Protein AF-A0A8X6I5V7-F1 (afdb_monomer_lite)

Sequence (144 aa):
MISSYHNVQSEIWITNFQSGNHIIPKGMYIGLAEPLDEGHLCVTSDTSHVPDMKHEVSDGNKRQENILMDCSLMMSPELNDEQKSQLAELLRIFSGIFTKTDKLATIGTNVKHRIHTGNHASINQRSYRVSLTERRIVRSAENA

Radius of gyration: 24.41 Å; chains: 1; bounding box: 53×35×60 Å

pLDDT: mean 70.09, std 16.68, range [35.62, 95.56]

Secondary structure (DSSP, 8-state):
-EEEEEETTE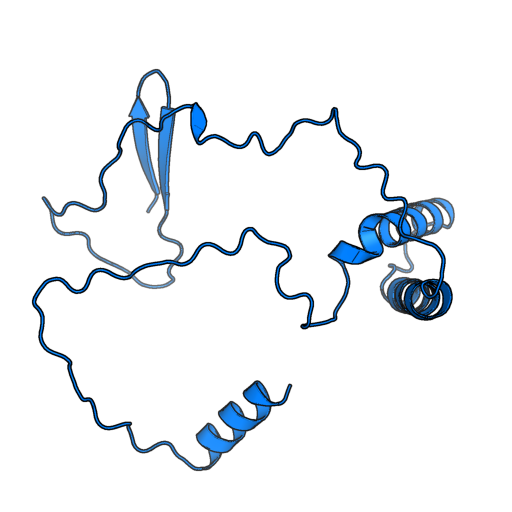EEEEE---SS-----TT------PPPPGGG---S--TT--------TTS-HHHHHHHHHHHHTTS-TTS-HHHHHHHHHHHHHTTTTS---TT----S---------TTPPPP--PPP---HHHHHHHHHHHT-

Foldseek 3Di:
DWDWDDDPVDIDIDDDPDPDDDDDDPPDDDDDDDDDDPVPDDDPDPPVDPPPPPPPPDPVPVVLVVQLVVVVVVDDPPDDPVRNVVVSVVCSVVVVVPDPPPPPPPPDPPDDDDDPPDPDDDDDDDDDDDDPVVVVVVVVVVVD

Organism: Trichonephila clavata (NCBI:txid2740835)

Structure (mmCIF, N/CA/C/O backbone):
data_AF-A0A8X6I5V7-F1
#
_entry.id   AF-A0A8X6I5V7-F1
#
loop_
_atom_site.group_PDB
_atom_site.id
_atom_site.type_symbol
_atom_site.label_atom_id
_atom_site.label_alt_id
_atom_site.label_comp_id
_atom_site.label_asym_id
_atom_site.label_entity_id
_atom_site.label_seq_id
_atom_site.pdbx_PDB_ins_code
_atom_site.Cartn_x
_atom_site.Cartn_y
_atom_site.Cartn_z
_atom_site.occupancy
_atom_site.B_iso_or_equiv
_atom_site.auth_seq_id
_atom_site.auth_comp_id
_atom_site.auth_asym_id
_atom_site.auth_atom_id
_atom_site.pdbx_PDB_model_num
ATOM 1 N N . MET A 1 1 ? -6.561 14.931 -13.291 1.00 54.56 1 MET A N 1
ATOM 2 C CA . MET A 1 1 ? -7.448 14.707 -14.456 1.00 54.56 1 MET A CA 1
ATOM 3 C C . MET A 1 1 ? -8.279 13.476 -14.148 1.00 54.56 1 MET A C 1
ATOM 5 O O . MET A 1 1 ? -7.695 12.491 -13.711 1.00 54.56 1 MET A O 1
ATOM 9 N N . ILE A 1 2 ? -9.600 13.575 -14.279 1.00 55.09 2 ILE A N 1
ATOM 10 C CA . ILE A 1 2 ? -10.535 12.464 -14.075 1.00 55.09 2 ILE A CA 1
ATOM 11 C C . ILE A 1 2 ? -11.174 12.211 -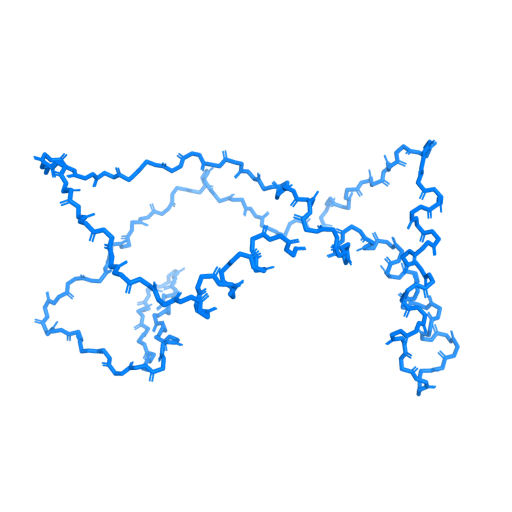15.434 1.00 55.09 2 ILE A C 1
ATOM 13 O O . ILE A 1 2 ? -11.726 13.141 -16.021 1.00 55.09 2 ILE A O 1
ATOM 17 N N . SER A 1 3 ? -11.054 10.987 -15.930 1.00 61.03 3 SER A N 1
ATOM 18 C CA . SER A 1 3 ? -11.734 10.547 -17.146 1.00 61.03 3 SER A CA 1
ATOM 19 C C . SER A 1 3 ? -12.652 9.393 -16.773 1.00 61.03 3 SER A C 1
ATOM 21 O O . SER A 1 3 ? -12.211 8.462 -16.096 1.00 61.03 3 SER A O 1
ATOM 23 N N . SER A 1 4 ? -13.913 9.466 -17.196 1.00 54.28 4 SER A N 1
ATOM 24 C CA . SER A 1 4 ? -14.894 8.404 -16.991 1.00 54.28 4 SER A CA 1
ATOM 25 C C . SER A 1 4 ? -15.275 7.753 -18.316 1.00 54.28 4 SER A C 1
ATOM 27 O O . SER A 1 4 ? -15.342 8.401 -19.364 1.00 54.28 4 SER A O 1
ATOM 29 N N . TYR A 1 5 ? -15.502 6.445 -18.263 1.00 62.97 5 TYR A N 1
ATOM 30 C CA . TYR A 1 5 ? -16.137 5.685 -19.331 1.00 62.97 5 TYR A CA 1
ATOM 31 C C . TYR A 1 5 ? -17.434 5.098 -18.784 1.00 62.97 5 TYR A C 1
ATOM 33 O O . TYR A 1 5 ? -17.426 4.440 -17.742 1.00 62.97 5 TYR A O 1
ATOM 41 N N . HIS A 1 6 ? -18.535 5.347 -19.489 1.00 57.41 6 HIS A N 1
ATOM 42 C CA . HIS A 1 6 ? -19.867 4.930 -19.077 1.00 57.41 6 HIS A CA 1
ATOM 43 C C . HIS A 1 6 ? -20.431 3.909 -20.069 1.00 57.41 6 HIS A C 1
ATOM 45 O O . HIS A 1 6 ? -20.561 4.193 -21.261 1.00 57.41 6 HIS A O 1
ATOM 51 N N . ASN A 1 7 ? -20.829 2.746 -19.559 1.00 63.25 7 ASN A N 1
ATOM 52 C CA . ASN A 1 7 ? -21.700 1.798 -20.249 1.00 63.25 7 ASN A CA 1
ATOM 53 C C . ASN A 1 7 ? -22.970 1.578 -19.402 1.00 63.25 7 ASN A C 1
ATOM 55 O O . ASN A 1 7 ? -22.981 1.872 -18.213 1.00 63.25 7 ASN A O 1
ATOM 59 N N . VAL A 1 8 ? -24.045 1.060 -19.998 1.00 63.88 8 VAL A N 1
ATOM 60 C CA . VAL A 1 8 ? -25.381 0.887 -19.386 1.00 63.88 8 VAL A CA 1
ATOM 61 C C . VAL A 1 8 ? -25.352 0.075 -18.075 1.00 63.88 8 VAL A C 1
ATOM 63 O O . VAL A 1 8 ? -26.265 0.195 -17.267 1.00 63.88 8 VAL A O 1
ATOM 66 N N . GLN A 1 9 ? -24.306 -0.726 -17.848 1.00 59.16 9 GLN A N 1
ATOM 67 C CA . GLN A 1 9 ? -24.164 -1.614 -16.687 1.00 59.16 9 GLN A CA 1
ATOM 68 C C . GLN A 1 9 ? -22.973 -1.285 -15.770 1.00 59.16 9 GLN A C 1
ATOM 70 O O . GLN A 1 9 ? -22.842 -1.903 -14.718 1.00 59.16 9 GLN A O 1
ATOM 75 N N . SER A 1 10 ? -22.092 -0.347 -16.135 1.00 57.72 10 SER A N 1
ATOM 76 C CA . SER A 1 10 ? -20.866 -0.103 -15.362 1.00 57.72 10 SER A CA 1
ATOM 77 C C . SER A 1 10 ? -20.218 1.240 -15.681 1.00 57.72 10 SER A C 1
ATOM 79 O O . SER A 1 10 ? -20.157 1.650 -16.845 1.00 57.72 10 SER A O 1
ATOM 81 N N . GLU A 1 11 ? -19.629 1.856 -14.660 1.00 65.56 11 GLU A N 1
ATOM 82 C CA . GLU A 1 11 ? -18.847 3.083 -14.773 1.00 65.56 11 GLU A CA 1
ATOM 83 C C . GLU A 1 11 ? -17.397 2.828 -14.343 1.00 65.56 11 GLU A C 1
ATOM 85 O O . GLU A 1 11 ? -17.143 2.266 -13.277 1.00 65.56 11 GLU A O 1
ATOM 90 N N . ILE A 1 12 ? -16.439 3.231 -15.181 1.00 68.75 12 ILE A N 1
ATOM 91 C CA . ILE A 1 12 ? -15.007 3.129 -14.877 1.00 68.75 12 ILE A CA 1
ATOM 92 C C . ILE A 1 12 ? -14.451 4.534 -14.681 1.00 68.75 12 ILE A C 1
ATOM 94 O O . ILE A 1 12 ? -14.521 5.371 -15.585 1.00 68.75 12 ILE A O 1
ATOM 98 N N . TRP A 1 13 ? -13.842 4.759 -13.518 1.00 67.88 13 TRP A N 1
ATOM 99 C CA . TRP A 1 13 ? -13.171 6.004 -13.160 1.00 67.88 13 TRP A CA 1
ATOM 100 C C . TRP A 1 13 ? -11.657 5.817 -13.205 1.00 67.88 13 TRP A C 1
ATOM 102 O O . TRP A 1 13 ? -11.106 4.998 -12.471 1.00 67.88 13 TRP A O 1
ATOM 112 N N . ILE A 1 14 ? -10.971 6.597 -14.042 1.00 68.56 14 ILE A N 1
ATOM 113 C CA . ILE A 1 14 ? -9.506 6.633 -14.069 1.00 68.56 14 ILE A CA 1
ATOM 114 C C . ILE A 1 14 ? -9.053 7.938 -13.422 1.00 68.56 14 ILE A C 1
ATOM 116 O O . ILE A 1 14 ? -9.306 9.031 -13.942 1.00 68.56 14 ILE A O 1
ATOM 120 N N . THR A 1 15 ? -8.368 7.821 -12.286 1.00 67.69 15 THR A N 1
ATOM 121 C CA . THR A 1 15 ? -7.831 8.955 -11.533 1.00 67.69 15 THR A CA 1
ATOM 122 C C . THR A 1 15 ? -6.307 8.894 -11.487 1.00 67.69 15 THR A C 1
ATOM 124 O O . THR A 1 15 ? -5.698 7.862 -11.216 1.00 67.69 15 THR A O 1
ATOM 127 N N . ASN A 1 16 ? -5.668 10.032 -11.754 1.00 67.69 16 ASN A N 1
ATOM 128 C CA . ASN A 1 16 ? -4.239 10.199 -11.513 1.00 67.69 16 ASN A CA 1
ATOM 129 C C . ASN A 1 16 ? -4.039 10.833 -10.127 1.00 67.69 16 ASN A C 1
ATOM 131 O O . ASN A 1 16 ? -4.353 12.009 -9.951 1.00 67.69 16 ASN A O 1
ATOM 135 N N . PHE A 1 17 ? -3.533 10.054 -9.167 1.00 71.12 17 PHE A N 1
ATOM 136 C CA . PHE A 1 17 ? -3.214 10.510 -7.804 1.00 71.12 17 PHE A CA 1
ATOM 137 C C . PHE A 1 17 ? -1.756 10.964 -7.627 1.00 71.12 17 PHE A C 1
ATOM 139 O O . PHE A 1 17 ? -1.331 11.273 -6.516 1.00 71.12 17 PHE A O 1
ATOM 146 N N . GLN A 1 18 ? -0.962 10.982 -8.697 1.00 69.88 18 GLN A N 1
ATOM 147 C CA . GLN A 1 18 ? 0.438 11.386 -8.625 1.00 69.88 18 GLN A CA 1
ATOM 148 C C . GLN A 1 18 ? 0.565 12.913 -8.631 1.00 69.88 18 GLN A C 1
ATOM 150 O O . GLN A 1 18 ? -0.208 13.619 -9.276 1.00 69.88 18 GLN A O 1
ATOM 155 N N . SER A 1 19 ? 1.576 13.428 -7.930 1.00 71.19 19 SER A N 1
ATOM 156 C CA . SER A 1 19 ? 1.865 14.865 -7.831 1.00 71.19 19 SER A CA 1
ATOM 157 C C . SER A 1 19 ? 2.503 15.464 -9.095 1.00 71.19 19 SER A C 1
ATOM 159 O O . SER A 1 19 ? 2.681 16.678 -9.171 1.00 71.19 19 SER A O 1
ATOM 161 N N . GLY A 1 20 ? 2.854 14.632 -10.084 1.00 69.69 20 GLY A N 1
ATOM 162 C CA . GLY A 1 20 ? 3.505 15.029 -11.333 1.00 69.69 20 GLY A CA 1
ATOM 163 C C . GLY A 1 20 ? 2.570 15.043 -12.547 1.00 69.69 20 GLY A C 1
ATOM 164 O O . GLY A 1 20 ? 1.628 14.256 -12.652 1.00 69.69 20 GLY A O 1
ATOM 165 N N . ASN A 1 21 ? 2.867 15.919 -13.511 1.00 73.12 21 ASN A N 1
ATOM 166 C CA . ASN A 1 21 ? 2.190 15.934 -14.806 1.00 73.12 21 ASN A CA 1
ATOM 167 C C . ASN A 1 21 ? 2.694 14.775 -15.674 1.00 73.12 21 ASN A C 1
ATOM 169 O O . ASN A 1 21 ? 3.849 14.768 -16.098 1.00 73.12 21 ASN A O 1
ATOM 173 N N . HIS A 1 22 ? 1.809 13.833 -15.989 1.00 69.75 22 HIS A N 1
ATOM 174 C CA . HIS A 1 22 ? 2.080 12.745 -16.924 1.00 69.75 22 HIS A CA 1
ATOM 175 C C . HIS A 1 22 ? 1.212 12.910 -18.173 1.00 69.75 22 HIS A C 1
ATOM 177 O O . HIS A 1 22 ? -0.004 13.075 -18.080 1.00 69.75 22 HIS A O 1
ATOM 183 N N . ILE A 1 23 ? 1.851 12.898 -19.345 1.00 76.06 23 ILE A N 1
ATOM 184 C CA . ILE A 1 23 ? 1.182 13.029 -20.643 1.00 76.06 23 ILE A CA 1
ATOM 185 C C . ILE A 1 23 ? 0.907 11.627 -21.180 1.00 76.06 23 ILE A C 1
ATOM 187 O O . ILE A 1 23 ? 1.828 10.825 -21.316 1.00 76.06 23 ILE A O 1
ATOM 191 N N . ILE A 1 24 ? -0.350 11.353 -21.522 1.00 74.69 24 ILE A N 1
ATOM 192 C CA . ILE A 1 24 ? -0.752 10.159 -22.270 1.00 74.69 24 ILE A CA 1
ATOM 193 C C . ILE A 1 24 ? -0.835 10.565 -23.749 1.00 74.69 24 ILE A C 1
ATOM 195 O O . ILE A 1 24 ? -1.693 11.381 -24.099 1.00 74.69 24 ILE A O 1
ATOM 199 N N . PRO A 1 25 ? 0.043 10.051 -24.629 1.00 78.31 25 PRO A N 1
ATOM 200 C CA . PRO A 1 25 ? -0.026 10.333 -26.056 1.00 78.31 25 PRO A CA 1
ATOM 201 C C . PRO A 1 25 ? -1.356 9.876 -26.662 1.00 78.31 25 PRO A C 1
ATOM 203 O O . PRO A 1 25 ? -1.903 8.831 -26.304 1.00 78.31 25 PRO A O 1
ATOM 206 N N . LYS A 1 26 ? -1.863 10.645 -27.629 1.00 77.69 26 LYS A N 1
ATOM 207 C CA . LYS A 1 26 ? -3.076 10.291 -28.372 1.00 77.69 26 LYS A CA 1
ATOM 208 C C . LYS A 1 26 ? -2.888 8.928 -29.052 1.00 77.69 26 LYS A C 1
ATOM 210 O O . LYS A 1 26 ? -1.942 8.750 -29.810 1.00 77.69 26 LYS A O 1
ATOM 215 N N . GLY A 1 27 ? -3.806 7.996 -28.794 1.00 78.38 27 GLY A N 1
ATOM 216 C CA . GLY A 1 27 ? -3.760 6.627 -29.325 1.00 78.38 27 GLY A CA 1
ATOM 217 C C . GLY A 1 27 ? -3.040 5.612 -28.430 1.00 78.38 27 GLY A C 1
ATOM 218 O O . GLY A 1 27 ? -3.014 4.434 -28.775 1.00 78.38 27 GLY A O 1
ATOM 219 N N . MET A 1 28 ? -2.485 6.029 -27.285 1.00 80.31 28 MET A N 1
ATOM 220 C CA . MET A 1 28 ? -1.894 5.101 -26.321 1.00 80.31 28 MET A CA 1
ATOM 221 C C . MET A 1 28 ? -2.980 4.351 -25.543 1.00 80.31 28 MET A C 1
ATOM 223 O O . MET A 1 28 ? -3.905 4.954 -25.000 1.00 80.31 28 MET A O 1
ATOM 227 N N . TYR A 1 29 ? -2.844 3.029 -25.481 1.00 77.19 29 TYR A N 1
ATOM 228 C CA . TYR A 1 29 ? -3.734 2.157 -24.729 1.00 77.19 29 TYR A CA 1
ATOM 229 C C . TYR A 1 29 ? -3.302 2.066 -23.264 1.00 77.19 29 TYR A C 1
ATOM 231 O O . TYR A 1 29 ? -2.141 1.774 -22.989 1.00 77.19 29 TYR A O 1
ATOM 239 N N . ILE A 1 30 ? -4.219 2.325 -22.329 1.00 76.19 30 ILE A N 1
ATOM 240 C CA . ILE A 1 30 ? -3.914 2.377 -20.886 1.00 76.19 30 ILE A CA 1
ATOM 241 C C . ILE A 1 30 ? -4.335 1.082 -20.173 1.00 76.19 30 ILE A C 1
ATOM 243 O O . ILE A 1 30 ? -3.792 0.752 -19.124 1.00 76.19 30 ILE A O 1
ATOM 247 N N . GLY A 1 31 ? -5.260 0.313 -20.748 1.00 73.50 31 GLY A N 1
ATOM 248 C CA . GLY A 1 31 ? -5.706 -0.955 -20.181 1.00 73.50 31 GLY A CA 1
ATOM 249 C C . GLY A 1 31 ? -6.893 -1.552 -20.930 1.00 73.50 31 GLY A C 1
ATOM 250 O O . GLY A 1 31 ? -7.611 -0.833 -21.627 1.00 73.50 31 GLY A O 1
ATOM 251 N N . LEU A 1 32 ? -7.071 -2.866 -20.772 1.00 71.06 32 LEU A N 1
ATOM 252 C CA . LEU A 1 32 ? -8.171 -3.660 -21.322 1.00 71.06 32 LEU A CA 1
ATOM 253 C C . LEU A 1 32 ? -9.207 -3.925 -20.246 1.00 71.06 32 LEU A C 1
ATOM 255 O O . LEU A 1 32 ? -8.877 -4.419 -19.174 1.00 71.06 32 LEU A O 1
ATOM 259 N N . ALA A 1 33 ? -10.453 -3.576 -20.553 1.00 70.88 33 ALA A N 1
ATOM 260 C CA . ALA A 1 33 ? -11.601 -4.009 -19.781 1.00 70.88 33 ALA A CA 1
ATOM 261 C C . ALA A 1 33 ? -12.099 -5.319 -20.396 1.00 70.88 33 ALA A C 1
ATOM 263 O O . ALA A 1 33 ? -12.584 -5.325 -21.527 1.00 70.88 33 ALA A O 1
ATOM 264 N N . GLU A 1 34 ? -11.950 -6.417 -19.664 1.00 71.75 34 GLU A N 1
ATOM 265 C CA . GLU A 1 34 ? -12.569 -7.695 -20.006 1.00 71.75 34 GLU A CA 1
ATOM 266 C C . GLU A 1 34 ? -13.802 -7.911 -19.116 1.00 71.75 34 GLU A C 1
ATOM 268 O O . GLU A 1 34 ? -13.803 -7.462 -17.965 1.00 71.75 34 GLU A O 1
ATOM 273 N N . PRO A 1 35 ? -14.861 -8.570 -19.621 1.00 67.81 35 PRO A N 1
ATOM 274 C CA . PRO A 1 35 ? -15.974 -9.001 -18.787 1.00 67.81 35 PRO A CA 1
ATOM 275 C C . PRO A 1 35 ? -15.455 -9.906 -17.670 1.00 67.81 35 PRO A C 1
ATOM 277 O O . PRO A 1 35 ? -14.784 -10.904 -17.932 1.00 67.81 35 PRO A O 1
ATOM 280 N N . LEU A 1 36 ? -15.749 -9.546 -16.425 1.00 68.75 36 LEU A N 1
ATOM 281 C CA . LEU A 1 36 ? -15.395 -10.358 -15.271 1.00 68.75 36 LEU A CA 1
ATOM 282 C C . LEU A 1 36 ? -16.414 -11.496 -15.135 1.00 68.75 36 LEU A C 1
ATOM 284 O O . LEU A 1 36 ? -17.615 -11.242 -15.140 1.00 68.75 36 LEU A O 1
ATOM 288 N N . ASP A 1 37 ? -15.938 -12.736 -15.008 1.00 73.00 37 ASP A N 1
ATOM 289 C CA . ASP A 1 37 ? -16.795 -13.865 -14.641 1.00 73.00 37 ASP A CA 1
ATOM 290 C C . ASP A 1 37 ? -17.298 -13.682 -13.199 1.00 73.00 37 ASP A C 1
ATOM 292 O O . ASP A 1 37 ? -16.507 -13.482 -12.272 1.00 73.00 37 ASP A O 1
ATOM 296 N N . GLU A 1 38 ? -18.617 -13.748 -13.009 1.00 64.50 38 GLU A N 1
ATOM 297 C CA . GLU A 1 38 ? -19.285 -13.593 -11.710 1.00 64.50 38 GLU A CA 1
ATOM 298 C C . GLU A 1 38 ? -18.809 -14.633 -10.686 1.00 64.50 38 GLU A C 1
ATOM 300 O O . GLU A 1 38 ? -18.801 -14.350 -9.488 1.00 64.50 38 GLU A O 1
ATOM 305 N N . GLY A 1 39 ? -18.305 -15.791 -11.135 1.00 65.44 39 GLY A N 1
ATOM 306 C CA . GLY A 1 39 ? -17.675 -16.798 -10.272 1.00 65.44 39 GLY A CA 1
ATOM 307 C C . GLY A 1 39 ? -16.395 -16.333 -9.557 1.00 65.44 39 GLY A C 1
ATOM 308 O O . GLY A 1 39 ? -15.925 -17.007 -8.638 1.00 65.44 39 GLY A O 1
ATOM 309 N N . HIS A 1 40 ? -15.831 -15.186 -9.948 1.00 62.25 40 HIS A N 1
ATOM 310 C CA . HIS A 1 40 ? -14.654 -14.569 -9.326 1.00 62.25 40 HIS A CA 1
ATOM 311 C C . HIS A 1 40 ? -14.978 -13.337 -8.465 1.00 62.25 40 HIS A C 1
ATOM 313 O O . HIS A 1 40 ? -14.064 -12.735 -7.893 1.00 62.25 40 HIS A O 1
ATOM 319 N N . LEU A 1 41 ? -16.255 -12.963 -8.340 1.00 62.59 41 LEU A N 1
ATOM 320 C CA . LEU A 1 41 ? -16.693 -11.888 -7.453 1.00 62.59 41 LEU A CA 1
ATOM 321 C C . LEU A 1 41 ? -16.851 -12.421 -6.021 1.00 62.59 41 LEU A C 1
ATOM 323 O O . LEU A 1 41 ? -17.787 -13.150 -5.710 1.00 62.59 41 LEU A O 1
ATOM 327 N N . CYS A 1 42 ? -15.962 -12.014 -5.115 1.00 53.16 42 CYS A N 1
ATOM 328 C CA . CYS A 1 42 ? -16.237 -12.123 -3.683 1.00 53.16 42 CYS A CA 1
ATOM 329 C C . CYS A 1 42 ? -17.021 -10.884 -3.247 1.00 53.16 42 CYS A C 1
ATOM 331 O O . CYS A 1 42 ? -16.475 -9.779 -3.224 1.00 53.16 42 CYS A O 1
ATOM 333 N N . VAL A 1 43 ? -18.293 -11.066 -2.894 1.00 61.81 43 VAL A N 1
ATOM 334 C CA . VAL A 1 43 ? -19.101 -10.023 -2.252 1.00 61.81 43 VAL A CA 1
ATOM 335 C C . VAL A 1 43 ? -18.432 -9.662 -0.924 1.00 61.81 43 VAL A C 1
ATOM 337 O O . VAL A 1 43 ? -18.325 -10.485 -0.021 1.00 61.81 43 VAL A O 1
ATOM 340 N N . THR A 1 44 ? -17.934 -8.432 -0.805 1.00 52.47 44 THR A N 1
ATOM 341 C CA . THR A 1 44 ? -17.260 -7.945 0.413 1.00 52.47 44 THR A CA 1
ATOM 342 C C . THR A 1 44 ? -18.234 -7.543 1.518 1.00 52.47 44 THR A C 1
ATOM 344 O O . THR A 1 44 ? -17.813 -7.232 2.630 1.00 52.47 44 THR A O 1
ATOM 347 N N . SER A 1 45 ? -19.534 -7.559 1.233 1.00 53.97 45 SER A N 1
ATOM 348 C CA . SER A 1 45 ? -20.586 -7.151 2.156 1.00 53.97 45 SER A CA 1
ATOM 349 C C . SER A 1 45 ? -21.775 -8.105 2.102 1.00 53.97 45 SER A C 1
ATOM 351 O O . SER A 1 45 ? -22.851 -7.728 1.649 1.00 53.97 45 SER A O 1
ATOM 353 N N . ASP A 1 46 ? -21.576 -9.319 2.610 1.00 43.16 46 ASP A N 1
ATOM 354 C CA . ASP A 1 46 ? -22.656 -10.060 3.258 1.00 43.16 46 ASP A CA 1
ATOM 355 C C . ASP A 1 46 ? -22.614 -9.718 4.749 1.00 43.16 46 ASP A C 1
ATOM 357 O O . ASP A 1 46 ? -21.850 -10.277 5.536 1.00 43.16 46 ASP A O 1
ATOM 361 N N . THR A 1 47 ? -23.463 -8.783 5.166 1.00 48.09 47 THR A N 1
ATOM 362 C CA . THR A 1 47 ? -23.733 -8.483 6.582 1.00 48.09 47 THR A CA 1
ATOM 363 C C . THR A 1 47 ? -24.451 -9.628 7.317 1.00 48.09 47 THR A C 1
ATOM 365 O O . THR A 1 47 ? -24.858 -9.454 8.463 1.00 48.09 47 THR A O 1
ATOM 368 N N . SER A 1 48 ? -24.601 -10.813 6.712 1.00 44.22 48 SER A N 1
ATOM 369 C CA . SER A 1 48 ? -25.242 -11.981 7.332 1.00 44.22 48 SER A CA 1
ATOM 370 C C . SER A 1 48 ? -24.280 -12.947 8.021 1.00 44.22 48 SER A C 1
ATOM 372 O O . SER A 1 48 ? -24.740 -13.868 8.692 1.00 44.22 48 SER A O 1
ATOM 374 N N . HIS A 1 49 ? -22.967 -12.744 7.918 1.00 42.47 49 HIS A N 1
ATOM 375 C CA . HIS A 1 49 ? -21.999 -13.476 8.729 1.00 42.47 49 HIS A CA 1
ATOM 376 C C . HIS A 1 49 ? -21.242 -12.495 9.613 1.00 42.47 49 HIS A C 1
ATOM 378 O O . HIS A 1 49 ? -20.143 -12.054 9.296 1.00 42.47 49 HIS A O 1
ATOM 384 N N . VAL A 1 50 ? -21.827 -12.183 10.771 1.00 41.38 50 VAL A N 1
ATOM 385 C CA . VAL A 1 50 ? -21.008 -11.874 11.944 1.00 41.38 50 VAL A CA 1
ATOM 386 C C . VAL A 1 50 ? -20.155 -13.127 12.155 1.00 41.38 50 VAL A C 1
ATOM 388 O O . VAL A 1 50 ? -20.721 -14.186 12.445 1.00 41.38 50 VAL A O 1
ATOM 391 N N . PRO A 1 51 ? -18.830 -13.093 11.928 1.00 37.88 51 PRO A N 1
ATOM 392 C CA . PRO A 1 51 ? -18.001 -14.224 12.280 1.00 37.88 51 PRO A CA 1
ATOM 393 C C . PRO A 1 51 ? -18.112 -14.319 13.793 1.00 37.88 51 PRO A C 1
ATOM 395 O O . PRO A 1 51 ? -17.807 -13.359 14.501 1.00 37.88 51 PRO A O 1
ATOM 398 N N . ASP A 1 52 ? -18.612 -15.447 14.279 1.00 39.16 52 ASP A N 1
ATOM 399 C CA . ASP A 1 52 ? -18.566 -15.795 15.689 1.00 39.16 52 ASP A CA 1
ATOM 400 C C . ASP A 1 52 ? -17.076 -15.885 16.055 1.00 39.16 52 ASP A C 1
ATOM 402 O O . ASP A 1 52 ? -16.438 -16.929 15.911 1.00 39.16 52 ASP A O 1
ATOM 406 N N . MET A 1 53 ? -16.476 -14.740 16.405 1.00 39.19 53 MET A N 1
ATOM 407 C CA . MET A 1 53 ? -15.098 -14.611 16.871 1.00 39.19 53 MET A CA 1
ATOM 408 C C . MET A 1 53 ? -15.028 -15.211 18.273 1.00 39.19 53 MET A C 1
ATOM 410 O O . MET A 1 53 ? -14.783 -14.527 19.267 1.00 39.19 53 MET A O 1
ATOM 414 N N . LYS A 1 54 ? -15.212 -16.527 18.360 1.00 36.66 54 LYS A N 1
ATOM 415 C CA . LYS A 1 54 ? -14.756 -17.312 19.499 1.00 36.66 54 LYS A CA 1
ATOM 416 C C . LYS A 1 54 ? -13.249 -17.451 19.360 1.00 36.66 54 LYS A C 1
ATOM 418 O O . LYS A 1 54 ? -12.736 -18.476 18.928 1.00 36.66 54 LYS A O 1
ATOM 423 N N . HIS A 1 55 ? -12.535 -16.377 19.682 1.00 42.69 55 HIS A N 1
ATOM 424 C CA . HIS A 1 55 ? -11.122 -16.500 19.987 1.00 42.69 55 HIS A CA 1
ATOM 425 C C . HIS A 1 55 ? -11.009 -17.342 21.255 1.00 42.69 55 HIS A C 1
ATOM 427 O O . HIS A 1 55 ? -11.524 -16.965 22.308 1.00 42.69 55 HIS A O 1
ATOM 433 N N . GLU A 1 56 ? -10.369 -18.500 21.117 1.00 35.62 56 GLU A N 1
ATOM 434 C CA . GLU A 1 56 ? -10.011 -19.380 22.217 1.00 35.62 56 GLU A CA 1
ATOM 435 C C . GLU A 1 56 ? -9.352 -18.568 23.335 1.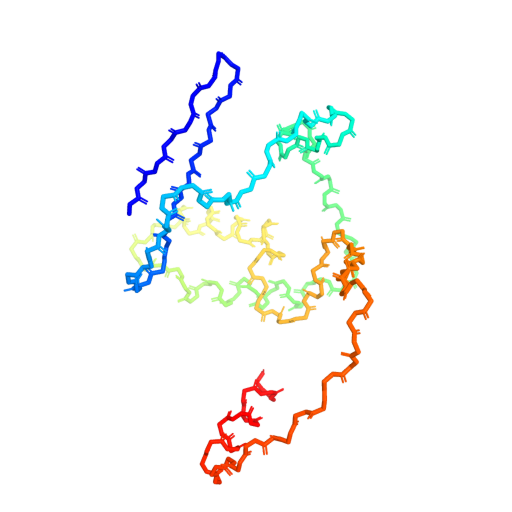00 35.62 56 GLU A C 1
ATOM 437 O O . GLU A 1 56 ? -8.275 -17.976 23.199 1.00 35.62 56 GLU A O 1
ATOM 442 N N . VAL A 1 57 ? -10.063 -18.515 24.455 1.00 41.88 57 VAL A N 1
ATOM 443 C CA . VAL A 1 57 ? -9.637 -17.904 25.704 1.00 41.88 57 VAL A CA 1
ATOM 444 C C . VAL A 1 57 ? -8.580 -18.817 26.309 1.00 41.88 57 VAL A C 1
ATOM 446 O O . VAL A 1 57 ? -8.902 -19.691 27.105 1.00 41.88 57 VAL A O 1
ATOM 449 N N . SER A 1 58 ? -7.315 -18.666 25.920 1.00 40.44 58 SER A N 1
ATOM 450 C CA . SER A 1 58 ? -6.246 -19.310 26.696 1.00 40.44 58 SER A CA 1
ATOM 451 C C . SER A 1 58 ? -4.942 -18.527 26.837 1.00 40.44 58 SER A C 1
ATOM 453 O O . SER A 1 58 ? -4.114 -18.933 27.643 1.00 40.44 58 SER A O 1
ATOM 455 N N . ASP A 1 59 ? -4.754 -17.384 26.170 1.00 41.69 59 ASP A N 1
ATOM 456 C CA . ASP A 1 59 ? -3.592 -16.514 26.460 1.00 41.69 59 ASP A CA 1
ATOM 457 C C . ASP A 1 59 ? -3.848 -15.016 26.162 1.00 41.69 59 ASP A C 1
ATOM 459 O O . ASP A 1 59 ? -2.935 -14.198 26.049 1.00 41.69 59 ASP A O 1
ATOM 463 N N . GLY A 1 60 ? -5.125 -14.642 25.990 1.00 44.41 60 GLY A N 1
ATOM 464 C CA . GLY A 1 60 ? -5.554 -13.335 25.471 1.00 44.41 60 GLY A CA 1
ATOM 465 C C . GLY A 1 60 ? -5.539 -12.185 26.481 1.00 44.41 60 GLY A C 1
ATOM 466 O O . GLY A 1 60 ? -5.325 -11.041 26.084 1.00 44.41 60 GLY A O 1
ATOM 467 N N . ASN A 1 61 ? -5.682 -12.467 27.779 1.00 47.69 61 ASN A N 1
ATOM 468 C CA . ASN A 1 61 ? -5.968 -11.422 28.770 1.00 47.69 61 ASN A CA 1
ATOM 469 C C . ASN A 1 61 ? -4.824 -10.408 28.941 1.00 47.69 61 ASN A C 1
ATOM 471 O O . ASN A 1 61 ? -5.084 -9.214 29.028 1.00 47.69 61 ASN A O 1
ATOM 475 N N . LYS A 1 62 ? -3.554 -10.838 28.893 1.00 47.06 62 LYS A N 1
ATOM 476 C CA . LYS A 1 62 ? -2.409 -9.923 29.088 1.00 47.06 62 LYS A CA 1
ATOM 477 C C . LYS A 1 62 ? -2.174 -8.981 27.905 1.00 47.06 62 LYS A C 1
ATOM 479 O O . LYS A 1 62 ? -1.746 -7.848 28.092 1.00 47.06 62 LYS A O 1
ATOM 484 N N . ARG A 1 63 ? -2.418 -9.440 26.670 1.00 50.84 63 ARG A N 1
ATOM 485 C CA . ARG A 1 63 ? -2.292 -8.590 25.470 1.00 50.84 63 ARG A CA 1
ATOM 486 C C . ARG A 1 63 ? -3.507 -7.682 25.297 1.00 50.84 63 ARG A C 1
ATOM 488 O O . ARG A 1 63 ? -3.345 -6.547 24.865 1.00 50.84 63 ARG A O 1
ATOM 495 N N . GLN A 1 64 ? -4.694 -8.166 25.654 1.00 53.16 64 GLN A N 1
ATOM 496 C CA . GLN A 1 64 ? -5.942 -7.407 25.568 1.00 53.16 64 GLN A CA 1
ATOM 497 C C . GLN A 1 64 ? -6.007 -6.274 26.600 1.00 53.16 64 GLN A C 1
ATOM 499 O O . GLN A 1 64 ? -6.416 -5.173 26.236 1.00 53.16 64 GLN A O 1
ATOM 504 N N . GLU A 1 65 ? -5.537 -6.490 27.835 1.00 54.47 65 GLU A N 1
ATOM 505 C CA . GLU A 1 65 ? -5.409 -5.412 28.833 1.00 54.47 65 GLU A CA 1
ATOM 506 C C . GLU A 1 65 ? -4.463 -4.302 28.360 1.00 54.47 65 GLU A C 1
ATOM 508 O O . GLU A 1 65 ? -4.788 -3.125 28.499 1.00 54.47 65 GLU A O 1
ATOM 513 N N . ASN A 1 66 ? -3.338 -4.656 27.729 1.00 54.72 66 ASN A N 1
ATOM 514 C CA . ASN A 1 66 ? -2.380 -3.668 27.223 1.00 54.72 66 ASN A CA 1
ATOM 515 C C . ASN A 1 66 ? -2.953 -2.813 26.080 1.00 54.72 66 ASN A C 1
ATOM 517 O O . ASN A 1 66 ? -2.717 -1.610 26.056 1.00 54.72 66 ASN A O 1
ATOM 521 N N . ILE A 1 67 ? -3.730 -3.399 25.157 1.00 57.91 67 ILE A N 1
ATOM 522 C CA . ILE A 1 67 ? -4.387 -2.644 24.071 1.00 57.91 67 ILE A CA 1
ATOM 523 C C . ILE A 1 67 ? -5.427 -1.678 24.648 1.00 57.91 67 ILE A C 1
ATOM 525 O O . ILE A 1 67 ? -5.475 -0.514 24.258 1.00 57.91 67 ILE A O 1
ATOM 529 N N . LEU A 1 68 ? -6.235 -2.139 25.607 1.00 56.44 68 LEU A N 1
ATOM 530 C CA . LEU A 1 68 ? -7.252 -1.302 26.243 1.00 56.44 68 LEU A CA 1
ATOM 531 C C . LEU A 1 68 ? -6.621 -0.153 27.056 1.00 56.44 68 LEU A C 1
ATOM 533 O O . LEU A 1 68 ? -7.123 0.972 27.010 1.00 56.44 68 LEU A O 1
ATOM 537 N N . MET A 1 69 ? -5.499 -0.409 27.743 1.00 57.50 69 MET A N 1
ATOM 538 C CA . MET A 1 69 ? -4.732 0.627 28.447 1.00 57.50 69 MET A CA 1
ATOM 539 C C . MET A 1 69 ? -4.111 1.656 27.493 1.00 57.50 69 MET A C 1
ATOM 541 O O . MET A 1 69 ? -4.193 2.854 27.770 1.00 57.50 69 MET A O 1
ATOM 545 N N . ASP A 1 70 ? -3.562 1.227 26.353 1.00 61.59 70 ASP A N 1
ATOM 546 C CA . ASP A 1 70 ? -3.000 2.137 25.342 1.00 61.59 70 ASP A CA 1
ATOM 547 C C . ASP A 1 70 ? -4.078 3.033 24.714 1.00 61.59 70 ASP A C 1
ATOM 549 O O . ASP A 1 70 ? -3.854 4.222 24.466 1.00 61.59 70 ASP A O 1
ATOM 553 N N . CYS A 1 71 ? -5.277 2.493 24.491 1.00 61.88 71 CYS A N 1
ATOM 554 C CA . CYS A 1 71 ? -6.374 3.248 23.900 1.00 61.88 71 CYS A CA 1
ATOM 555 C C . CYS A 1 71 ? -6.941 4.320 24.836 1.00 61.88 71 CYS A C 1
ATOM 557 O O . CYS A 1 71 ? -7.347 5.377 24.353 1.00 61.88 71 CYS A O 1
ATOM 559 N N . SER A 1 72 ? -6.927 4.104 26.157 1.00 65.88 72 SER A N 1
ATOM 560 C CA . SER A 1 72 ? -7.425 5.099 27.116 1.00 65.88 72 SER A CA 1
ATOM 561 C C . SER A 1 72 ? -6.654 6.419 27.074 1.00 65.88 72 SER A C 1
ATOM 563 O O . SER A 1 72 ? -7.236 7.460 27.374 1.00 65.88 72 SER A O 1
ATOM 565 N N . LEU A 1 73 ? -5.374 6.393 26.690 1.00 65.38 73 LEU A N 1
ATOM 566 C CA . LEU A 1 73 ? -4.548 7.593 26.514 1.00 65.38 73 LEU A CA 1
ATOM 567 C C . LEU A 1 73 ? -4.802 8.302 25.171 1.00 65.38 73 LEU A C 1
ATOM 569 O O . LEU A 1 73 ? -4.448 9.468 25.023 1.00 65.38 73 LEU A O 1
ATOM 573 N N . MET A 1 74 ? -5.405 7.611 24.197 1.00 66.50 74 MET A N 1
ATOM 574 C CA . MET A 1 74 ? -5.773 8.161 22.884 1.00 66.50 74 MET A CA 1
ATOM 575 C C . MET A 1 74 ? -7.206 8.710 22.847 1.00 66.50 74 MET A C 1
ATOM 577 O O . MET A 1 74 ? -7.580 9.375 21.881 1.00 66.50 74 MET A O 1
ATOM 581 N N . MET A 1 75 ? -8.018 8.432 23.872 1.00 79.62 75 MET A N 1
ATOM 582 C CA . MET A 1 75 ? -9.378 8.954 23.961 1.00 79.62 75 MET A CA 1
ATOM 583 C C . MET A 1 75 ? -9.357 10.454 24.258 1.00 79.62 75 MET A C 1
ATOM 585 O O . MET A 1 75 ? -8.680 10.917 25.175 1.00 79.62 75 MET A O 1
ATOM 589 N N . SER A 1 76 ? -10.130 11.213 23.485 1.00 79.06 76 SER A N 1
ATOM 590 C CA . SER A 1 76 ? -10.252 12.657 23.664 1.00 79.06 76 SER A CA 1
ATOM 591 C C . SER A 1 76 ? -10.887 12.974 25.033 1.00 79.06 76 SER A C 1
ATOM 593 O O . SER A 1 76 ? -11.864 12.321 25.430 1.00 79.06 76 SER A O 1
ATOM 595 N N . PRO A 1 77 ? -10.344 13.946 25.792 1.00 80.94 77 PRO A N 1
ATOM 596 C CA . PRO A 1 77 ? -10.882 14.315 27.100 1.00 80.94 77 PRO A CA 1
ATOM 597 C C . PRO A 1 77 ? -12.292 14.915 27.016 1.00 80.94 77 PRO A C 1
ATOM 599 O O . PRO A 1 77 ? -13.019 14.876 28.006 1.00 80.94 77 PRO A O 1
ATOM 602 N N . GLU A 1 78 ? -12.688 15.414 25.843 1.00 88.31 78 GLU A N 1
ATOM 603 C CA . GLU A 1 78 ? -14.005 15.987 25.554 1.00 88.31 78 GLU A CA 1
ATOM 604 C C . GLU A 1 78 ? -15.128 14.939 25.465 1.00 88.31 78 GLU A C 1
ATOM 606 O O . GLU A 1 78 ? -16.305 15.302 25.454 1.00 88.31 78 GLU A O 1
ATOM 611 N N . LEU A 1 79 ? -14.790 13.646 25.411 1.00 86.38 79 LEU A N 1
ATOM 612 C CA . LEU A 1 79 ? -15.777 12.570 25.416 1.00 86.38 79 LEU A CA 1
ATOM 613 C C . LEU A 1 79 ? -16.418 12.421 26.800 1.00 86.38 79 LEU A C 1
ATOM 615 O O . LEU A 1 79 ? -15.733 12.412 27.830 1.00 86.38 79 LEU A O 1
ATOM 619 N N . ASN A 1 80 ? -17.737 12.242 26.824 1.00 90.38 80 ASN A N 1
ATOM 620 C CA . ASN A 1 80 ? -18.441 11.880 28.052 1.00 90.38 80 ASN A CA 1
ATOM 621 C C . ASN A 1 80 ? -18.222 10.395 28.406 1.00 90.38 80 ASN A C 1
ATOM 623 O O . ASN A 1 80 ? -17.711 9.616 27.600 1.00 90.38 80 ASN A O 1
ATOM 627 N N . ASP A 1 81 ? -18.598 10.003 29.623 1.00 87.69 81 ASP A N 1
ATOM 628 C CA . ASP A 1 81 ? -18.318 8.656 30.138 1.00 87.69 81 ASP A CA 1
ATOM 629 C C . ASP A 1 81 ? -19.020 7.549 29.339 1.00 87.69 81 ASP A C 1
ATOM 631 O O . ASP A 1 81 ? -18.442 6.485 29.119 1.00 87.69 81 ASP A O 1
ATOM 635 N N . GLU A 1 82 ? -20.219 7.826 28.822 1.00 90.00 82 GLU A N 1
ATOM 636 C CA . GLU A 1 82 ? -20.960 6.900 27.961 1.00 90.00 82 GLU A CA 1
ATOM 637 C C . GLU A 1 82 ? -20.233 6.692 26.623 1.00 90.00 82 GLU A C 1
ATOM 639 O O . GLU A 1 82 ? -19.992 5.564 26.200 1.00 90.00 82 GLU A O 1
ATOM 644 N N . GLN A 1 83 ? -19.787 7.776 25.987 1.00 88.00 83 GLN A N 1
ATOM 645 C CA . GLN A 1 83 ? -19.021 7.724 24.739 1.00 88.00 83 GLN A CA 1
ATOM 646 C C . GLN A 1 83 ? -17.681 7.007 24.919 1.00 88.00 83 GLN A C 1
ATOM 648 O O . GLN A 1 83 ? -17.270 6.241 24.046 1.00 88.00 83 GLN A O 1
ATOM 653 N N . LYS A 1 84 ? -17.005 7.226 26.052 1.00 85.12 84 LYS A N 1
ATOM 654 C CA . LYS A 1 84 ? -15.765 6.516 26.396 1.00 85.12 84 LYS A CA 1
ATOM 655 C C . LYS A 1 84 ? -16.015 5.022 26.572 1.00 85.12 84 LYS A C 1
ATOM 657 O O . LYS A 1 84 ? -15.222 4.222 26.082 1.00 85.12 84 LYS A O 1
ATOM 662 N N . SER A 1 85 ? -17.117 4.644 27.219 1.00 83.25 85 SER A N 1
ATOM 663 C CA . SER A 1 85 ? -17.500 3.241 27.403 1.00 83.25 85 SER A CA 1
ATOM 664 C C . SER A 1 85 ? -17.789 2.548 26.067 1.00 83.25 85 SER A C 1
ATOM 666 O O . SER A 1 85 ? -17.204 1.505 25.770 1.00 83.25 85 SER A O 1
ATOM 668 N N . GLN A 1 86 ? -18.594 3.181 25.210 1.00 86.94 86 GLN A N 1
ATOM 669 C CA . GLN A 1 86 ? -18.926 2.664 23.878 1.00 86.94 86 GLN A CA 1
ATOM 670 C C . GLN A 1 86 ? -17.684 2.523 22.990 1.00 86.94 86 GLN A C 1
ATOM 672 O O . GLN A 1 86 ? -17.497 1.509 22.316 1.00 86.94 86 GLN A O 1
ATOM 677 N N . LEU A 1 87 ? -16.793 3.516 23.012 1.00 84.94 87 LEU A N 1
ATOM 678 C CA . LEU A 1 87 ? -15.544 3.469 22.258 1.00 84.94 87 LEU A CA 1
ATOM 679 C C . LEU A 1 87 ? -14.602 2.375 22.779 1.00 84.94 87 LEU A C 1
ATOM 681 O O . LEU A 1 87 ? -14.015 1.647 21.980 1.00 84.94 87 LEU A O 1
ATOM 685 N N . ALA A 1 88 ? -14.480 2.220 24.099 1.00 81.00 88 ALA A N 1
ATOM 686 C CA . ALA A 1 88 ? -13.681 1.157 24.705 1.00 81.00 88 ALA A CA 1
ATOM 687 C C . ALA A 1 88 ? -14.196 -0.235 24.308 1.00 81.00 88 ALA A C 1
ATOM 689 O O . ALA A 1 88 ? -13.405 -1.132 24.004 1.00 81.00 88 ALA A O 1
ATOM 690 N N . GLU A 1 89 ? -15.516 -0.412 24.248 1.00 83.62 89 GLU A N 1
ATOM 691 C CA . GLU A 1 89 ? -16.120 -1.656 23.785 1.00 83.62 89 GLU A CA 1
ATOM 692 C C . GLU A 1 89 ? -15.837 -1.926 22.301 1.00 83.62 89 GLU A C 1
ATOM 694 O O . GLU A 1 89 ? -15.440 -3.039 21.946 1.00 83.62 89 GLU A O 1
ATOM 699 N N . LEU A 1 90 ? -15.958 -0.913 21.440 1.00 85.56 90 LEU A N 1
ATOM 700 C CA . LEU A 1 90 ? -15.624 -1.038 20.018 1.00 85.56 90 LEU A CA 1
ATOM 701 C C . LEU A 1 90 ? -14.156 -1.415 19.812 1.00 85.56 90 LEU A C 1
ATOM 703 O O . LEU A 1 90 ? -13.848 -2.322 19.040 1.00 85.56 90 LEU A O 1
ATOM 707 N N . LEU A 1 91 ? -13.243 -0.768 20.533 1.00 79.81 91 LEU A N 1
ATOM 708 C CA . LEU A 1 91 ? -11.812 -1.061 20.453 1.00 79.81 91 LEU A CA 1
ATOM 709 C C . LEU A 1 91 ? -11.482 -2.463 20.973 1.00 79.81 91 LEU A C 1
ATOM 711 O O . LEU A 1 91 ? -10.586 -3.115 20.440 1.00 79.81 91 LEU A O 1
ATOM 715 N N . ARG A 1 92 ? -12.234 -2.968 21.957 1.00 76.25 92 ARG A N 1
ATOM 716 C CA . ARG A 1 92 ? -12.141 -4.361 22.411 1.00 76.25 92 ARG A CA 1
ATOM 717 C C . ARG A 1 92 ? -12.577 -5.334 21.312 1.00 76.25 92 ARG A C 1
ATOM 719 O O . ARG A 1 92 ? -11.836 -6.276 21.017 1.00 76.25 92 ARG A O 1
ATOM 726 N N . ILE A 1 93 ? -13.741 -5.100 20.700 1.00 80.69 93 ILE A N 1
ATOM 727 C CA . ILE A 1 93 ? -14.303 -5.940 19.624 1.00 80.69 93 ILE A CA 1
ATOM 728 C C . ILE A 1 93 ? -13.361 -5.969 18.415 1.00 80.69 93 ILE A C 1
ATOM 730 O O . ILE A 1 93 ? -13.045 -7.035 17.894 1.00 80.69 93 ILE A O 1
ATOM 734 N N . PHE A 1 94 ? -12.855 -4.806 18.013 1.00 74.25 94 PHE A N 1
ATOM 735 C CA . PHE A 1 94 ? -12.001 -4.640 16.838 1.00 74.25 94 PHE A CA 1
ATOM 736 C C . PHE A 1 94 ? -10.511 -4.568 17.183 1.00 74.25 94 PHE A C 1
ATOM 738 O O . PHE A 1 94 ? -9.715 -4.036 16.409 1.00 74.25 94 PHE A O 1
ATOM 745 N N . SER A 1 95 ? -10.106 -5.129 18.324 1.00 71.50 95 SER A N 1
ATOM 746 C CA . SER A 1 95 ? -8.722 -5.063 18.814 1.00 71.50 95 SER A CA 1
ATOM 747 C C . SER A 1 95 ? -7.702 -5.590 17.802 1.00 71.50 95 SER A C 1
ATOM 749 O O . SER A 1 95 ? -6.610 -5.039 17.702 1.00 71.50 95 SER A O 1
ATOM 751 N N . GLY A 1 96 ? -8.081 -6.585 16.990 1.00 67.12 96 GLY A N 1
ATOM 752 C CA . GLY A 1 96 ? -7.275 -7.132 15.893 1.00 67.12 96 GLY A CA 1
ATOM 753 C C . GLY A 1 96 ? -7.041 -6.185 14.705 1.00 67.12 96 GLY A C 1
ATOM 754 O O . GLY A 1 96 ? -6.102 -6.399 13.947 1.00 67.12 96 GLY A O 1
ATOM 755 N N . ILE A 1 97 ? -7.862 -5.141 14.537 1.00 70.12 97 ILE A N 1
ATOM 756 C CA . ILE A 1 97 ? -7.717 -4.131 13.470 1.00 70.12 97 ILE A CA 1
ATOM 757 C C . ILE A 1 97 ? -6.679 -3.078 13.867 1.00 70.12 97 ILE A C 1
ATOM 759 O O . ILE A 1 97 ? -5.934 -2.576 13.029 1.00 70.12 97 ILE A O 1
ATOM 763 N N . PHE A 1 98 ? -6.617 -2.758 15.160 1.00 66.75 98 PHE A N 1
ATOM 764 C CA . PHE A 1 98 ? -5.775 -1.691 15.699 1.00 66.75 98 PHE A CA 1
ATOM 765 C C . PHE A 1 98 ? -4.461 -2.199 16.307 1.00 66.75 98 PHE A C 1
ATOM 767 O O . PHE A 1 98 ? -3.740 -1.430 16.946 1.00 66.75 98 PHE A O 1
ATOM 774 N N . THR A 1 99 ? -4.110 -3.479 16.127 1.00 60.62 99 THR A N 1
ATOM 775 C CA . THR A 1 99 ? -2.826 -3.993 16.612 1.00 60.62 99 THR A CA 1
ATOM 776 C C . THR A 1 99 ? -1.669 -3.305 15.888 1.00 60.62 99 THR A C 1
ATOM 778 O O . THR A 1 99 ? -1.453 -3.535 14.702 1.00 60.62 99 THR A O 1
ATOM 781 N N . LYS A 1 100 ? -0.860 -2.537 16.630 1.00 54.09 100 LYS A N 1
ATOM 782 C CA . LYS A 1 100 ? 0.430 -1.970 16.181 1.00 54.09 100 LYS A CA 1
ATOM 783 C C . LYS A 1 100 ? 1.508 -3.020 15.889 1.00 54.09 100 LYS A C 1
ATOM 785 O O . LYS A 1 100 ? 2.654 -2.671 15.643 1.00 54.09 100 LYS A O 1
ATOM 790 N N . THR A 1 101 ? 1.202 -4.311 15.990 1.00 55.44 101 THR A N 1
ATOM 791 C CA . THR A 1 101 ? 2.178 -5.331 15.632 1.00 55.44 101 THR A CA 1
ATOM 792 C C . THR A 1 101 ? 2.343 -5.330 14.120 1.00 55.44 101 THR A C 1
ATOM 794 O O . THR A 1 101 ? 1.498 -5.883 13.420 1.00 55.44 101 THR A O 1
ATOM 797 N N . ASP A 1 102 ? 3.493 -4.849 13.643 1.00 53.97 102 ASP A N 1
ATOM 798 C CA . ASP A 1 102 ? 3.995 -4.978 12.257 1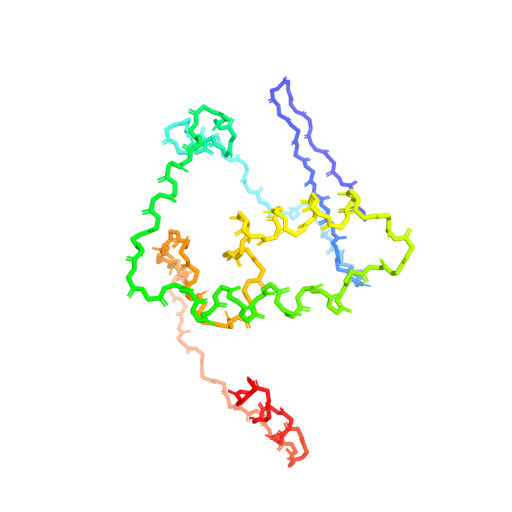.00 53.97 102 ASP A CA 1
ATOM 799 C C . ASP A 1 102 ? 4.092 -6.438 11.757 1.00 53.97 102 ASP A C 1
ATOM 801 O O . ASP A 1 102 ? 4.554 -6.733 10.658 1.00 53.97 102 ASP A O 1
ATOM 805 N N . LYS A 1 103 ? 3.666 -7.387 12.594 1.00 53.94 103 LYS A N 1
ATOM 806 C CA . LYS A 1 103 ? 3.712 -8.831 12.417 1.00 53.94 103 LYS A CA 1
ATOM 807 C C . LYS A 1 103 ? 2.325 -9.459 12.533 1.00 53.94 103 LYS A C 1
ATOM 809 O O . LYS A 1 103 ? 2.191 -10.534 13.106 1.00 53.94 103 LYS A O 1
ATOM 814 N N . LEU A 1 104 ? 1.289 -8.848 11.972 1.00 50.94 104 LEU A N 1
ATOM 815 C CA . LEU A 1 104 ? 0.332 -9.690 11.265 1.00 50.94 104 LEU A CA 1
ATOM 816 C C . LEU A 1 104 ? 0.757 -9.672 9.809 1.00 50.94 104 LEU A C 1
ATOM 818 O O . LEU A 1 104 ? 0.381 -8.797 9.034 1.00 50.94 104 LEU A O 1
ATOM 822 N N . ALA A 1 105 ? 1.569 -10.678 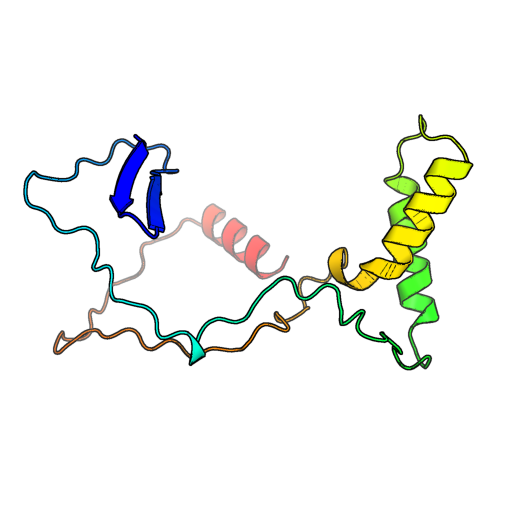9.464 1.00 52.00 105 ALA A N 1
ATOM 823 C CA . ALA A 1 105 ? 1.529 -11.252 8.133 1.00 52.00 105 ALA A CA 1
ATOM 824 C C . ALA A 1 105 ? 0.064 -11.242 7.722 1.00 52.00 105 ALA A C 1
ATOM 826 O O . ALA A 1 105 ? -0.766 -11.840 8.411 1.00 52.00 105 ALA A O 1
ATOM 827 N N . THR A 1 106 ? -0.233 -10.432 6.712 1.00 52.19 106 THR A N 1
ATOM 828 C CA . THR A 1 106 ? -1.571 -10.200 6.207 1.00 52.19 106 THR A CA 1
ATOM 829 C C . THR A 1 106 ? -2.255 -11.557 6.181 1.00 52.19 106 THR A C 1
ATOM 831 O O . THR A 1 106 ? -1.831 -12.437 5.429 1.00 52.19 106 THR A O 1
ATOM 834 N N . ILE A 1 107 ? -3.281 -11.762 7.015 1.00 56.50 107 ILE A N 1
ATOM 835 C CA . ILE A 1 107 ? -4.247 -12.848 6.808 1.00 56.50 107 ILE A CA 1
ATOM 836 C C . ILE A 1 107 ? -5.080 -12.408 5.597 1.00 56.50 107 ILE A C 1
ATOM 838 O O . ILE A 1 107 ? -6.264 -12.119 5.667 1.00 56.50 107 ILE A O 1
ATOM 842 N N . GLY A 1 108 ? -4.386 -12.196 4.490 1.00 58.72 108 GLY A N 1
ATOM 843 C CA . GLY A 1 108 ? -4.907 -11.952 3.175 1.00 58.72 108 GLY A CA 1
ATOM 844 C C . GLY A 1 108 ? -4.614 -13.211 2.391 1.00 58.72 108 GLY A C 1
ATOM 845 O O . GLY A 1 108 ? -3.628 -13.911 2.640 1.00 58.72 108 GLY A O 1
ATOM 846 N N . THR A 1 109 ? -5.485 -13.515 1.445 1.00 61.66 109 THR A N 1
ATOM 847 C CA . THR A 1 109 ? -5.249 -14.560 0.456 1.00 61.66 109 THR A CA 1
ATOM 848 C C . THR A 1 109 ? -3.864 -14.364 -0.155 1.00 61.66 109 THR A C 1
ATOM 850 O O . THR A 1 109 ? -3.628 -13.392 -0.873 1.00 61.66 109 THR A O 1
ATOM 853 N N . ASN A 1 110 ? -2.924 -15.255 0.168 1.00 70.06 110 ASN A N 1
ATOM 854 C CA . ASN A 1 110 ? -1.578 -15.193 -0.377 1.00 70.06 110 ASN A CA 1
ATOM 855 C C . ASN A 1 110 ? -1.646 -15.621 -1.846 1.00 70.06 110 ASN A C 1
ATOM 857 O O . ASN A 1 110 ? -1.676 -16.809 -2.163 1.00 70.06 110 ASN A O 1
ATOM 861 N N . VAL A 1 111 ? -1.741 -14.645 -2.746 1.00 80.50 111 VAL A N 1
ATOM 862 C CA . VAL A 1 111 ? -1.735 -14.894 -4.185 1.00 80.50 111 VAL A CA 1
ATOM 863 C C . VAL A 1 111 ? -0.301 -14.776 -4.676 1.00 80.50 111 VAL A C 1
ATOM 865 O O . VAL A 1 111 ? 0.324 -13.718 -4.610 1.00 80.50 111 VAL A O 1
ATOM 868 N N . LYS A 1 112 ? 0.243 -15.876 -5.198 1.00 86.00 112 LYS A N 1
ATOM 869 C CA . LYS A 1 112 ? 1.543 -15.841 -5.863 1.00 86.00 112 LYS A CA 1
ATOM 870 C C . LYS A 1 112 ? 1.395 -15.153 -7.219 1.00 86.00 112 LYS A C 1
ATOM 872 O O . LYS A 1 112 ? 0.902 -15.748 -8.174 1.00 86.00 112 LYS A O 1
ATOM 877 N N . HIS A 1 113 ? 1.873 -13.919 -7.322 1.00 86.00 113 HIS A N 1
ATOM 878 C CA . HIS A 1 113 ? 1.920 -13.204 -8.593 1.00 86.00 113 HIS A CA 1
ATOM 879 C C . HIS A 1 113 ? 3.109 -13.676 -9.445 1.00 86.00 113 HIS A C 1
ATOM 881 O O . HIS A 1 113 ? 4.222 -13.856 -8.947 1.00 86.00 113 HIS A O 1
ATOM 887 N N . ARG A 1 114 ? 2.882 -13.869 -10.751 1.00 91.06 114 ARG A N 1
ATOM 888 C CA . ARG A 1 114 ? 3.934 -14.150 -11.739 1.00 91.06 114 ARG A CA 1
ATOM 889 C C . ARG A 1 114 ? 4.082 -12.947 -12.662 1.00 91.06 114 ARG A C 1
ATOM 891 O O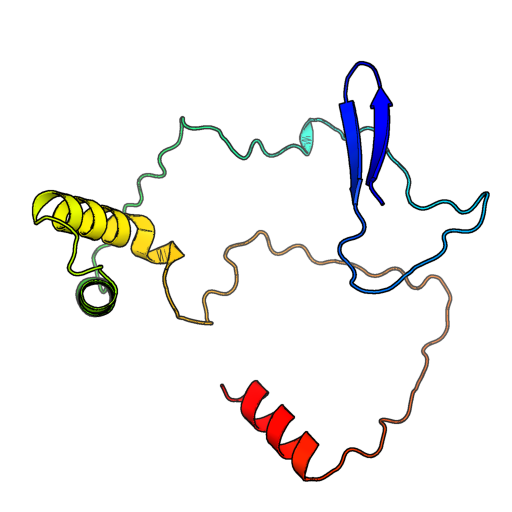 . ARG A 1 114 ? 3.175 -12.656 -13.433 1.00 91.06 114 ARG A O 1
ATOM 898 N N . ILE A 1 115 ? 5.236 -12.289 -12.615 1.00 91.50 115 ILE A N 1
ATOM 899 C CA . ILE A 1 115 ? 5.576 -11.206 -13.545 1.00 91.50 115 ILE A CA 1
ATOM 900 C C . ILE A 1 115 ? 6.058 -11.842 -14.852 1.00 91.50 115 ILE A C 1
ATOM 902 O O . ILE A 1 115 ? 7.031 -12.596 -14.853 1.00 91.50 115 ILE A O 1
ATOM 906 N N . HIS A 1 116 ? 5.361 -11.584 -15.959 1.00 90.69 116 HIS A N 1
ATOM 907 C CA . HIS A 1 116 ? 5.728 -12.121 -17.267 1.00 90.69 116 HIS A CA 1
ATOM 908 C C . HIS A 1 116 ? 6.697 -11.165 -17.969 1.00 90.69 116 HIS A C 1
ATOM 910 O O . HIS A 1 116 ? 6.303 -10.106 -18.444 1.00 90.69 116 HIS A O 1
ATOM 916 N N . THR A 1 117 ? 7.973 -11.537 -18.034 1.00 91.44 117 THR A N 1
ATOM 917 C CA . THR A 1 117 ? 9.027 -10.753 -18.699 1.00 91.44 117 THR A CA 1
ATOM 918 C C . THR A 1 117 ? 9.223 -11.146 -20.168 1.00 91.44 117 THR A C 1
ATOM 920 O O . THR A 1 117 ? 10.221 -10.765 -20.771 1.00 91.44 117 THR A O 1
ATOM 923 N N . GLY A 1 118 ? 8.316 -11.943 -20.750 1.00 92.75 118 GLY A N 1
ATOM 924 C CA . GLY A 1 118 ? 8.452 -12.472 -22.110 1.00 92.75 118 GLY A CA 1
ATOM 925 C C . GLY A 1 118 ? 9.788 -13.197 -22.326 1.00 92.75 118 GLY A C 1
ATOM 926 O O . GLY A 1 118 ? 10.286 -13.871 -21.428 1.00 92.75 118 GLY A O 1
ATOM 927 N N . ASN A 1 119 ? 10.390 -13.007 -23.503 1.00 93.56 119 ASN A N 1
ATOM 928 C CA . ASN A 1 119 ? 11.697 -13.574 -23.870 1.00 93.56 119 ASN A CA 1
ATOM 929 C C . ASN A 1 119 ? 12.864 -12.594 -23.639 1.00 93.56 119 ASN A C 1
ATOM 931 O O . ASN A 1 119 ? 13.901 -12.688 -24.299 1.00 93.56 119 ASN A O 1
ATOM 935 N N . HIS A 1 120 ? 12.697 -11.610 -22.753 1.00 92.56 120 HIS A N 1
ATOM 936 C CA . HIS A 1 120 ? 13.752 -10.642 -22.471 1.00 92.56 120 HIS A CA 1
ATOM 937 C C . HIS A 1 120 ? 14.864 -11.272 -21.622 1.00 92.56 120 HIS A C 1
ATOM 939 O O . HIS A 1 120 ? 14.604 -11.988 -20.655 1.00 92.56 120 HIS A O 1
ATOM 945 N N . ALA A 1 121 ? 16.117 -10.993 -21.985 1.00 93.31 121 ALA A N 1
ATOM 946 C CA . ALA A 1 121 ? 17.275 -11.430 -21.215 1.00 93.31 121 ALA A CA 1
ATOM 947 C C . ALA A 1 121 ? 17.359 -10.692 -19.868 1.00 93.31 121 ALA A C 1
ATOM 949 O O . ALA A 1 121 ? 16.896 -9.559 -19.728 1.00 93.31 121 ALA A O 1
ATOM 950 N N . SER A 1 122 ? 17.995 -11.321 -18.878 1.00 93.94 122 SER A N 1
ATOM 951 C CA . SER A 1 122 ? 18.236 -10.701 -17.575 1.00 93.94 122 SER A CA 1
ATOM 952 C C . SER A 1 122 ? 19.138 -9.474 -17.699 1.00 93.94 122 SER A C 1
ATOM 954 O O . SER A 1 122 ? 20.190 -9.538 -18.338 1.00 93.94 122 SER A O 1
ATOM 956 N N . ILE A 1 123 ? 18.775 -8.392 -17.015 1.00 95.19 123 ILE A N 1
ATOM 957 C CA . ILE A 1 123 ? 19.588 -7.176 -16.930 1.00 95.19 123 ILE A CA 1
ATOM 958 C C . ILE A 1 123 ? 20.360 -7.199 -15.609 1.00 95.19 123 ILE A C 1
ATOM 960 O O . ILE A 1 123 ? 19.767 -7.346 -14.543 1.00 95.19 123 ILE A O 1
ATOM 964 N N . ASN A 1 124 ? 21.683 -7.036 -15.673 1.00 94.31 124 ASN A N 1
ATOM 965 C CA . ASN A 1 124 ? 22.529 -6.872 -14.493 1.00 94.31 124 ASN A CA 1
ATOM 966 C C . ASN A 1 124 ? 22.936 -5.399 -14.363 1.00 94.31 124 ASN A C 1
ATOM 968 O O . ASN A 1 124 ? 23.652 -4.871 -15.215 1.00 94.31 124 ASN A O 1
ATOM 972 N N . GLN A 1 125 ? 22.463 -4.737 -13.307 1.00 95.19 125 GLN A N 1
ATOM 973 C CA . GLN A 1 125 ? 22.752 -3.333 -13.034 1.00 95.19 125 GLN A CA 1
ATOM 974 C C . GLN A 1 125 ? 23.603 -3.200 -11.770 1.00 95.19 125 GLN A C 1
ATOM 976 O O . GLN A 1 125 ? 23.242 -3.689 -10.700 1.00 95.19 125 GLN A O 1
ATOM 981 N N . ARG A 1 126 ? 24.729 -2.485 -11.879 1.00 94.81 126 ARG A N 1
ATOM 982 C CA . ARG A 1 126 ? 25.585 -2.170 -10.731 1.00 94.81 126 ARG A CA 1
ATOM 983 C C . ARG A 1 126 ? 24.878 -1.174 -9.814 1.00 94.81 126 ARG A C 1
ATOM 985 O O . ARG A 1 126 ? 24.478 -0.102 -10.264 1.00 94.81 126 ARG A O 1
ATOM 992 N N . SER A 1 127 ? 24.796 -1.494 -8.525 1.00 93.75 127 SER A N 1
ATOM 993 C CA . SER A 1 127 ? 24.252 -0.580 -7.519 1.00 93.75 127 SER A CA 1
ATOM 994 C C . SER A 1 127 ? 25.030 0.735 -7.476 1.00 93.75 127 SER A C 1
ATOM 996 O O . SER A 1 127 ? 26.265 0.752 -7.545 1.00 93.75 127 SER A O 1
ATOM 998 N N . TYR A 1 128 ? 24.307 1.842 -7.314 1.00 94.12 128 TYR A N 1
ATOM 999 C CA . TYR A 1 128 ? 24.911 3.158 -7.140 1.00 94.12 128 TYR A CA 1
ATOM 1000 C C . TYR A 1 128 ? 25.709 3.240 -5.836 1.00 94.12 128 TYR A C 1
ATOM 1002 O O . TYR A 1 128 ? 25.432 2.554 -4.848 1.00 94.12 128 TYR A O 1
ATOM 1010 N N . ARG A 1 129 ? 26.719 4.116 -5.816 1.00 93.62 129 ARG A N 1
ATOM 1011 C CA . ARG A 1 129 ? 27.468 4.402 -4.593 1.00 93.62 129 ARG A CA 1
ATOM 1012 C C . ARG A 1 129 ? 26.624 5.301 -3.694 1.00 93.62 129 ARG A C 1
ATOM 1014 O O . ARG A 1 129 ? 26.478 6.482 -3.966 1.00 93.62 129 ARG A O 1
ATOM 1021 N N . VAL A 1 130 ? 26.135 4.728 -2.604 1.00 94.81 130 VAL A N 1
ATOM 1022 C CA . VAL A 1 130 ? 25.364 5.436 -1.572 1.00 94.81 130 VAL A CA 1
ATOM 1023 C C . VAL A 1 130 ? 26.301 5.982 -0.486 1.00 94.81 130 VAL A C 1
ATOM 1025 O O . VAL A 1 130 ? 27.276 5.297 -0.125 1.00 94.81 130 VAL A O 1
ATOM 1028 N N . SER A 1 131 ? 26.018 7.183 0.030 1.00 95.56 131 SER A N 1
ATOM 1029 C CA . SER A 1 131 ? 26.780 7.838 1.107 1.00 95.56 131 SER A CA 1
ATOM 1030 C C . SER A 1 131 ? 26.641 7.109 2.454 1.00 95.56 131 SER A C 1
ATOM 1032 O O . SER A 1 131 ? 25.783 6.246 2.638 1.00 95.56 131 SER A O 1
ATOM 1034 N N . LEU A 1 132 ? 27.496 7.432 3.432 1.00 93.44 132 LEU A N 1
ATOM 1035 C CA . LEU A 1 132 ? 27.419 6.805 4.758 1.00 93.44 132 LEU A CA 1
ATOM 1036 C C . LEU A 1 132 ? 26.120 7.171 5.494 1.00 93.44 132 LEU A C 1
ATOM 1038 O O . LEU A 1 132 ? 25.548 6.318 6.168 1.00 93.44 132 LEU A O 1
ATOM 1042 N N . THR A 1 133 ? 25.658 8.414 5.352 1.00 95.44 133 THR A N 1
ATOM 1043 C CA . THR A 1 133 ? 24.440 8.918 5.996 1.00 95.44 133 THR A CA 1
ATOM 1044 C C . THR A 1 133 ? 23.204 8.198 5.472 1.00 95.44 133 THR A C 1
ATOM 1046 O O . THR A 1 133 ? 22.443 7.646 6.258 1.00 95.44 133 THR A O 1
ATOM 1049 N N . GLU A 1 134 ? 23.057 8.095 4.152 1.00 92.31 134 GLU A N 1
ATOM 1050 C CA . GLU A 1 134 ? 21.945 7.364 3.528 1.00 92.31 134 GLU A CA 1
ATOM 1051 C C . GLU A 1 134 ? 21.948 5.882 3.923 1.00 92.31 134 GLU A C 1
ATOM 1053 O O . GLU A 1 134 ? 20.907 5.332 4.273 1.00 92.31 134 GLU A O 1
ATOM 1058 N N . ARG A 1 135 ? 23.123 5.234 3.977 1.00 92.62 135 ARG A N 1
ATOM 1059 C CA . ARG A 1 135 ? 23.226 3.841 4.451 1.00 92.62 135 ARG A CA 1
ATOM 1060 C C . ARG A 1 135 ? 22.774 3.665 5.899 1.00 92.62 135 ARG A C 1
ATOM 1062 O O . ARG A 1 135 ? 22.300 2.585 6.242 1.00 92.62 135 ARG A O 1
ATOM 1069 N N . ARG A 1 136 ? 22.982 4.669 6.759 1.00 93.50 136 ARG A N 1
ATOM 1070 C CA . ARG A 1 136 ? 22.516 4.633 8.154 1.00 93.50 136 ARG A CA 1
ATOM 1071 C C . ARG A 1 136 ? 20.998 4.753 8.220 1.00 93.50 136 ARG A C 1
ATOM 1073 O O . ARG A 1 136 ? 20.394 3.983 8.949 1.00 93.50 136 ARG A O 1
ATOM 1080 N N . ILE A 1 137 ? 20.414 5.644 7.418 1.00 92.38 137 ILE A N 1
ATOM 1081 C CA . ILE A 1 137 ? 18.960 5.846 7.342 1.00 92.38 137 ILE A CA 1
ATOM 1082 C C . ILE A 1 137 ? 18.253 4.572 6.859 1.00 92.38 137 ILE A C 1
ATOM 1084 O O . ILE A 1 137 ? 17.299 4.123 7.490 1.00 92.38 137 ILE A O 1
ATOM 1088 N N . VAL A 1 138 ? 18.754 3.942 5.789 1.00 90.69 138 VAL A N 1
ATOM 1089 C CA . VAL A 1 138 ? 18.181 2.682 5.278 1.00 90.69 138 VAL A CA 1
ATOM 1090 C C . VAL A 1 138 ? 18.258 1.584 6.340 1.00 90.69 138 VAL A C 1
ATOM 1092 O O . VAL A 1 138 ? 17.251 0.955 6.644 1.00 90.69 138 VAL A O 1
ATOM 1095 N N . ARG A 1 139 ? 19.416 1.416 6.994 1.00 89.25 139 ARG A N 1
ATOM 1096 C CA . ARG A 1 139 ? 19.560 0.419 8.066 1.00 89.25 139 ARG A CA 1
ATOM 1097 C C . ARG A 1 139 ? 18.669 0.690 9.269 1.00 89.25 139 ARG A C 1
ATOM 1099 O O . ARG A 1 139 ? 18.223 -0.260 9.898 1.00 89.25 139 ARG A O 1
ATOM 1106 N N . SER A 1 140 ? 18.436 1.949 9.635 1.00 84.50 140 SER A N 1
ATOM 1107 C CA . SER A 1 140 ? 17.512 2.247 10.733 1.00 84.50 140 SER A CA 1
ATOM 1108 C C . SER A 1 140 ? 16.067 1.913 10.376 1.00 84.50 140 SER A C 1
ATOM 1110 O O . SER A 1 140 ? 15.332 1.507 11.261 1.00 84.50 140 SER A O 1
ATOM 1112 N N . ALA A 1 141 ? 15.676 2.035 9.104 1.00 79.81 141 ALA A N 1
ATOM 1113 C CA . ALA A 1 141 ? 14.332 1.684 8.649 1.00 79.81 141 ALA A CA 1
ATOM 1114 C C . ALA A 1 141 ? 14.111 0.163 8.548 1.00 79.81 141 ALA A C 1
ATOM 1116 O O . ALA A 1 141 ? 13.003 -0.299 8.764 1.00 79.81 141 ALA A O 1
ATOM 1117 N N . GLU A 1 142 ? 15.154 -0.618 8.249 1.00 74.88 142 GLU A N 1
ATOM 1118 C CA . GLU A 1 142 ? 15.078 -2.091 8.211 1.00 74.88 142 GLU A CA 1
ATOM 1119 C C . GLU A 1 142 ? 14.983 -2.740 9.603 1.00 74.88 142 GLU A C 1
ATOM 1121 O O . GLU A 1 142 ? 14.554 -3.885 9.714 1.00 74.88 142 GLU A O 1
ATOM 1126 N N . ASN A 1 143 ? 15.429 -2.037 10.649 1.00 64.50 143 ASN A N 1
ATOM 1127 C CA . ASN A 1 143 ? 15.458 -2.536 12.030 1.00 64.50 143 ASN A CA 1
ATOM 1128 C C . ASN A 1 143 ? 14.403 -1.880 12.942 1.00 64.50 143 ASN A C 1
ATOM 1130 O O . ASN A 1 143 ? 14.436 -2.121 14.151 1.00 64.50 143 ASN A O 1
ATOM 1134 N N . ALA A 1 144 ? 13.549 -1.019 12.385 1.00 55.75 144 ALA A N 1
ATOM 1135 C CA . ALA A 1 144 ? 12.384 -0.458 13.064 1.00 55.75 144 ALA A CA 1
ATOM 1136 C C . ALA A 1 144 ? 11.230 -1.464 13.005 1.00 55.75 144 ALA A C 1
ATOM 1138 O O . ALA A 1 144 ? 10.574 -1.626 14.055 1.00 55.75 144 ALA A O 1
#